Protein AF-A0A3S1U2R3-F1 (afdb_monomer_lite)

Secondary structure (DSSP, 8-state):
--PPP-----HHHHHHHHHHTTPPP-----TTSSHHHHHHHHHHHHT-----HHHHHHHHHTS-HHHHHHHH-TTT-

Radius of gyration: 17.85 Å; chains: 1; bounding box: 46×30×39 Å

Structure (mmCIF, N/CA/C/O backbone):
data_AF-A0A3S1U2R3-F1
#
_entry.id   AF-A0A3S1U2R3-F1
#
loop_
_atom_site.group_PDB
_atom_site.id
_atom_site.type_symbol
_atom_site.label_atom_id
_atom_site.label_alt_id
_atom_site.label_comp_id
_atom_site.label_asym_id
_atom_site.label_entity_id
_atom_site.label_seq_id
_atom_site.pdbx_PDB_ins_code
_atom_site.Cartn_x
_atom_site.Cartn_y
_atom_site.Cartn_z
_atom_site.occupancy
_atom_site.B_iso_or_equiv
_atom_site.auth_seq_id
_atom_site.auth_comp_id
_atom_site.auth_asym_id
_atom_site.auth_atom_id
_atom_site.pdbx_PDB_model_num
ATOM 1 N N . MET A 1 1 ? 28.174 17.888 -23.302 1.00 44.44 1 MET A N 1
ATOM 2 C CA . MET A 1 1 ? 27.644 17.305 -22.054 1.00 44.44 1 MET A CA 1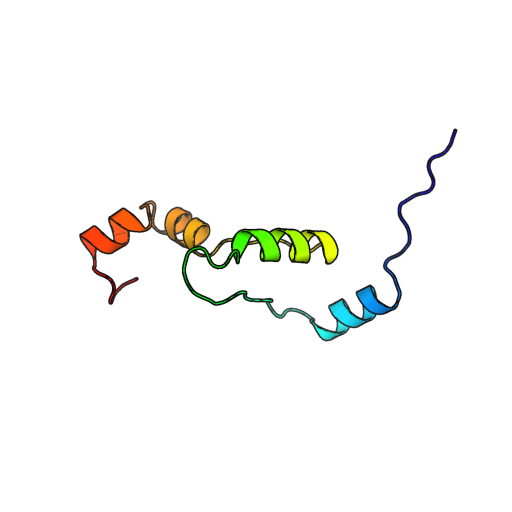
ATOM 3 C C . MET A 1 1 ? 26.276 16.729 -22.376 1.00 44.44 1 MET A C 1
ATOM 5 O O . MET A 1 1 ? 25.303 17.457 -22.290 1.00 44.44 1 MET A O 1
ATOM 9 N N . ASN A 1 2 ? 26.206 15.472 -22.817 1.00 37.53 2 ASN A N 1
ATOM 10 C CA . ASN A 1 2 ? 24.926 14.808 -23.070 1.00 37.53 2 ASN A CA 1
ATOM 11 C C . ASN A 1 2 ? 24.858 13.604 -22.136 1.00 37.53 2 ASN A C 1
ATOM 13 O O . ASN A 1 2 ? 25.666 12.686 -22.259 1.00 37.53 2 ASN A O 1
ATOM 17 N N . ALA A 1 3 ? 23.942 13.656 -21.170 1.00 51.47 3 ALA A N 1
ATOM 18 C CA . ALA A 1 3 ? 23.567 12.490 -20.390 1.00 51.47 3 ALA A CA 1
ATOM 19 C C . ALA A 1 3 ? 22.986 11.446 -21.353 1.00 51.47 3 ALA A C 1
ATOM 21 O O . ALA A 1 3 ? 22.101 11.760 -22.149 1.00 51.47 3 ALA A O 1
ATOM 22 N N . LEU A 1 4 ? 23.515 10.224 -21.310 1.00 47.00 4 LEU A N 1
ATOM 23 C CA . LEU A 1 4 ? 22.884 9.088 -21.971 1.00 47.00 4 LEU A CA 1
ATOM 24 C C . LEU A 1 4 ? 21.539 8.815 -21.271 1.00 47.00 4 LEU A C 1
ATOM 26 O O . LEU A 1 4 ? 21.490 8.880 -20.038 1.00 47.00 4 LEU A O 1
ATOM 30 N N . PRO A 1 5 ? 20.450 8.530 -22.007 1.00 51.03 5 PRO A N 1
ATOM 31 C CA . PRO A 1 5 ? 19.211 8.077 -21.391 1.00 51.03 5 PRO A CA 1
ATOM 32 C C . PRO A 1 5 ? 19.446 6.753 -20.652 1.00 51.03 5 PRO A C 1
ATOM 34 O O . PRO A 1 5 ? 20.292 5.949 -21.047 1.00 51.03 5 PRO A O 1
ATOM 37 N N . ALA A 1 6 ? 18.700 6.567 -19.560 1.00 59.47 6 ALA A N 1
ATOM 38 C CA . ALA A 1 6 ? 18.673 5.353 -18.754 1.00 59.47 6 ALA A CA 1
ATOM 39 C C . ALA A 1 6 ? 18.587 4.107 -19.648 1.00 59.47 6 ALA A C 1
ATOM 41 O O . ALA A 1 6 ? 17.841 4.103 -20.627 1.00 59.47 6 ALA A O 1
ATOM 42 N N . ASN A 1 7 ? 19.382 3.087 -19.309 1.00 50.50 7 ASN A N 1
ATOM 43 C CA . ASN A 1 7 ? 19.465 1.813 -20.020 1.00 50.50 7 ASN A CA 1
ATOM 44 C C . ASN A 1 7 ? 18.082 1.320 -20.490 1.00 50.50 7 ASN A C 1
ATOM 46 O O . ASN A 1 7 ? 17.117 1.431 -19.726 1.00 50.50 7 ASN A O 1
ATOM 50 N N . PRO A 1 8 ? 17.981 0.730 -21.698 1.00 54.00 8 PRO A N 1
ATOM 51 C CA . PRO A 1 8 ? 16.765 0.035 -22.107 1.00 54.00 8 PRO A CA 1
ATOM 52 C C . PRO A 1 8 ? 16.394 -1.010 -21.043 1.00 54.00 8 PRO A C 1
ATOM 54 O O . PRO A 1 8 ? 17.295 -1.536 -20.379 1.00 54.00 8 PRO A O 1
ATOM 57 N N . PRO A 1 9 ? 15.096 -1.301 -20.840 1.00 59.41 9 PRO A N 1
ATOM 58 C CA . PRO A 1 9 ? 14.691 -2.330 -19.897 1.00 59.41 9 PRO A CA 1
ATOM 59 C C . PRO A 1 9 ? 15.416 -3.620 -20.272 1.00 59.41 9 PRO A C 1
ATOM 61 O O . PRO A 1 9 ? 15.312 -4.085 -21.405 1.00 59.41 9 PRO A O 1
ATOM 64 N N . ASP A 1 10 ? 16.191 -4.133 -19.320 1.00 71.81 10 ASP A N 1
ATOM 65 C CA . ASP A 1 10 ? 16.900 -5.406 -19.406 1.00 71.81 10 ASP A CA 1
ATOM 66 C C . ASP A 1 10 ? 15.956 -6.456 -20.026 1.00 71.81 10 ASP A C 1
ATOM 68 O O . ASP A 1 10 ? 14.774 -6.480 -19.677 1.00 71.81 10 ASP A O 1
ATOM 72 N N . GLU A 1 11 ? 16.406 -7.295 -20.964 1.00 68.19 11 GLU A N 1
ATOM 73 C CA . GLU A 1 11 ? 15.536 -8.217 -21.734 1.00 68.19 11 GLU A CA 1
ATOM 74 C C . GLU A 1 11 ? 14.647 -9.083 -20.812 1.00 68.19 11 GLU A C 1
ATOM 76 O O . GLU A 1 11 ? 13.472 -9.353 -21.086 1.00 68.19 11 GLU A O 1
ATOM 81 N N . ASN A 1 12 ? 15.179 -9.399 -19.630 1.00 78.88 12 ASN A N 1
ATOM 82 C CA . ASN A 1 12 ? 14.494 -10.084 -18.538 1.00 78.88 12 ASN A CA 1
ATOM 83 C C . ASN A 1 12 ? 13.290 -9.311 -17.971 1.00 78.88 12 ASN A C 1
ATOM 85 O O . ASN A 1 12 ? 12.283 -9.913 -17.597 1.00 78.88 12 ASN A O 1
ATOM 89 N N . HIS A 1 13 ? 13.373 -7.984 -17.905 1.00 83.62 13 HIS A N 1
ATOM 90 C CA . HIS A 1 13 ? 12.325 -7.107 -17.394 1.00 83.62 13 HIS A CA 1
ATOM 91 C C . HIS A 1 13 ? 11.134 -7.055 -18.362 1.00 83.62 13 HIS A C 1
ATOM 93 O O . HIS A 1 13 ? 9.993 -7.275 -17.950 1.00 83.62 13 HIS A O 1
ATOM 99 N N . ALA A 1 14 ? 11.386 -6.855 -19.657 1.00 86.88 14 ALA A N 1
ATOM 100 C CA . ALA A 1 14 ? 10.328 -6.850 -20.668 1.00 86.88 14 ALA A CA 1
ATOM 101 C C . ALA A 1 14 ? 9.604 -8.208 -20.738 1.00 86.88 14 ALA A C 1
ATOM 103 O O . ALA A 1 14 ? 8.372 -8.260 -20.751 1.00 86.88 14 ALA A O 1
ATOM 104 N N . ALA A 1 15 ? 10.356 -9.313 -20.695 1.00 91.06 15 ALA A N 1
ATOM 105 C CA . ALA A 1 15 ? 9.787 -10.657 -20.642 1.00 91.06 15 ALA A CA 1
ATOM 106 C C . ALA A 1 15 ? 8.957 -10.897 -19.368 1.00 91.06 15 ALA A C 1
ATOM 108 O O . ALA A 1 15 ? 7.886 -11.503 -19.439 1.00 91.06 15 ALA A O 1
ATOM 109 N N . LEU A 1 16 ? 9.407 -10.407 -18.205 1.00 90.12 16 LEU A N 1
ATOM 110 C CA . LEU A 1 16 ? 8.654 -10.509 -16.952 1.00 90.12 16 LEU A CA 1
ATOM 111 C C . LEU A 1 16 ? 7.323 -9.754 -17.026 1.00 90.12 16 LEU A C 1
ATOM 113 O O . LEU A 1 16 ? 6.296 -10.324 -16.661 1.00 90.12 16 LEU A O 1
ATOM 117 N N . LEU A 1 17 ? 7.323 -8.512 -17.517 1.00 91.56 17 LEU A N 1
ATOM 118 C CA . LEU A 1 17 ? 6.101 -7.714 -17.675 1.00 91.56 17 LEU A CA 1
ATOM 119 C C . LEU A 1 17 ? 5.148 -8.341 -18.698 1.00 91.56 17 LEU A C 1
ATOM 121 O O . LEU A 1 17 ? 3.950 -8.444 -18.437 1.00 91.56 17 LEU A O 1
ATOM 125 N N . GLY A 1 18 ? 5.680 -8.847 -19.815 1.00 94.12 18 GLY A N 1
ATOM 126 C CA . GLY A 1 18 ? 4.899 -9.591 -20.804 1.00 94.12 18 GLY A CA 1
ATOM 127 C C . GLY A 1 18 ? 4.262 -10.848 -20.209 1.00 94.12 18 GLY A C 1
ATOM 128 O O . GLY A 1 18 ? 3.092 -11.132 -20.462 1.00 94.12 18 GLY A O 1
ATOM 129 N N . ARG A 1 19 ? 4.996 -11.569 -19.350 1.00 94.38 19 ARG A N 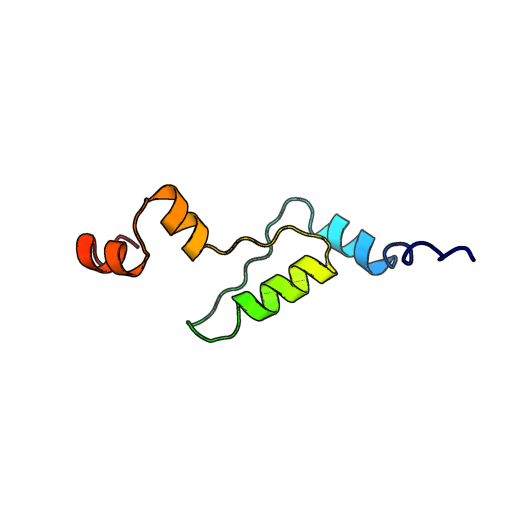1
ATOM 130 C CA . ARG A 1 19 ? 4.436 -12.692 -18.594 1.00 94.38 19 ARG A CA 1
ATOM 131 C C . ARG A 1 19 ? 3.382 -12.214 -17.614 1.00 94.38 19 ARG A C 1
ATOM 133 O O . ARG A 1 19 ? 2.337 -12.841 -17.579 1.00 94.38 19 ARG A O 1
ATOM 140 N N . LEU A 1 20 ? 3.615 -11.159 -16.833 1.00 93.94 20 LEU A N 1
ATOM 141 C CA . LEU A 1 20 ? 2.666 -10.644 -15.839 1.00 93.94 20 LEU A CA 1
ATOM 142 C C . LEU A 1 20 ? 1.325 -10.246 -16.481 1.00 93.94 20 LEU A C 1
ATOM 144 O O . LEU A 1 20 ? 0.268 -10.612 -15.957 1.00 93.94 20 LEU A O 1
ATOM 148 N N . GLY A 1 21 ? 1.357 -9.599 -17.648 1.00 94.50 21 GLY A N 1
ATOM 149 C CA . GLY A 1 21 ? 0.158 -9.133 -18.343 1.00 94.50 21 GLY A CA 1
ATOM 150 C C . GLY A 1 21 ? -0.603 -8.099 -17.507 1.00 94.50 21 GLY A C 1
ATOM 151 O O . GLY A 1 21 ? 0.002 -7.231 -16.890 1.00 94.50 21 GLY A O 1
ATOM 152 N N . SER A 1 22 ? -1.932 -8.210 -17.448 1.00 94.81 22 SER A N 1
ATOM 153 C CA . SER A 1 22 ? -2.803 -7.295 -16.688 1.00 94.81 22 SER A CA 1
ATOM 154 C C . SER A 1 22 ? -3.033 -7.706 -15.228 1.00 94.81 22 SER A C 1
ATOM 156 O O . SER A 1 22 ? -3.981 -7.241 -14.597 1.00 94.81 22 SER A O 1
ATOM 158 N N . ARG A 1 23 ? -2.243 -8.644 -14.698 1.00 95.56 23 ARG A N 1
ATOM 159 C CA . ARG A 1 23 ? -2.440 -9.170 -13.343 1.00 95.56 23 ARG A CA 1
ATOM 160 C C . ARG A 1 23 ? -1.762 -8.285 -12.310 1.00 95.56 23 ARG A C 1
ATOM 162 O O . ARG A 1 23 ? -0.629 -7.852 -12.500 1.00 95.56 23 ARG A O 1
ATOM 169 N N . SER A 1 24 ? -2.432 -8.106 -11.181 1.00 95.00 24 SER A N 1
ATOM 170 C CA . SER A 1 24 ? -1.868 -7.422 -10.022 1.00 95.00 24 SER A CA 1
ATOM 171 C C . SER A 1 24 ? -0.875 -8.313 -9.276 1.00 95.00 24 SER A C 1
ATOM 173 O O . SER A 1 24 ? -1.080 -9.521 -9.141 1.00 95.00 24 SER A O 1
ATOM 175 N N . VAL A 1 25 ? 0.178 -7.700 -8.737 1.00 95.00 25 VAL A N 1
ATOM 176 C CA . VAL A 1 25 ? 1.065 -8.322 -7.747 1.00 95.00 25 VAL A CA 1
ATOM 177 C C . VAL A 1 25 ? 0.615 -7.855 -6.369 1.00 95.00 25 VAL A C 1
ATOM 179 O O . VAL A 1 25 ? 0.622 -6.658 -6.094 1.00 95.00 25 VAL A O 1
ATOM 182 N N . VAL A 1 26 ? 0.214 -8.792 -5.510 1.00 96.44 26 VAL A N 1
ATOM 183 C CA . VAL A 1 26 ? -0.335 -8.490 -4.181 1.00 96.44 26 VAL A CA 1
ATOM 184 C C . VAL A 1 26 ? 0.620 -8.993 -3.104 1.00 96.44 26 VAL A C 1
ATOM 186 O O . VAL A 1 26 ? 1.031 -10.152 -3.118 1.00 96.44 26 VAL A O 1
ATOM 189 N N . PHE A 1 27 ? 0.964 -8.121 -2.158 1.00 96.62 27 PHE A N 1
ATOM 190 C CA . PHE A 1 27 ? 1.804 -8.454 -1.009 1.00 96.62 27 PHE A CA 1
ATOM 191 C C . PHE A 1 27 ? 0.917 -8.708 0.211 1.00 96.62 27 PHE A C 1
ATOM 193 O O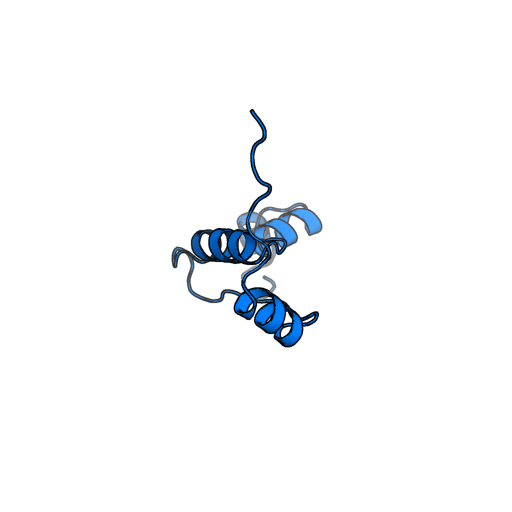 . PHE A 1 27 ? 0.282 -7.785 0.714 1.00 96.62 27 PHE A O 1
ATOM 200 N N . VAL A 1 28 ? 0.892 -9.949 0.702 1.00 95.50 28 VAL A N 1
ATOM 201 C CA . VAL A 1 28 ? 0.053 -10.382 1.835 1.00 95.50 28 VAL A CA 1
ATOM 202 C C . VAL A 1 28 ? 0.930 -10.761 3.030 1.00 95.50 28 VAL A C 1
ATOM 204 O O . VAL A 1 28 ? 2.050 -11.240 2.865 1.00 95.50 28 VAL A O 1
ATOM 207 N N . GLY A 1 29 ? 0.434 -10.524 4.244 1.00 93.44 29 GLY A N 1
ATOM 208 C CA . GLY A 1 29 ? 1.123 -10.845 5.495 1.00 93.44 29 GLY A CA 1
ATOM 209 C C . GLY A 1 29 ? 0.652 -9.970 6.656 1.00 93.44 29 GLY A C 1
ATOM 210 O O . GLY A 1 29 ? -0.138 -9.046 6.462 1.00 93.44 29 GLY A O 1
ATOM 211 N N . LEU A 1 30 ? 1.171 -10.227 7.857 1.00 93.38 30 LEU A N 1
ATOM 212 C CA . LEU A 1 30 ? 0.799 -9.498 9.077 1.00 93.38 30 LEU A CA 1
ATOM 213 C C . LEU A 1 30 ? 1.124 -7.992 9.000 1.00 93.38 30 LEU A C 1
ATOM 215 O O . LEU A 1 30 ? 1.950 -7.542 8.191 1.00 93.38 30 LEU A O 1
ATOM 219 N N . MET A 1 31 ? 0.468 -7.191 9.844 1.00 88.75 31 MET A N 1
ATOM 220 C CA . MET A 1 31 ? 0.817 -5.778 10.039 1.00 88.75 31 MET A CA 1
ATOM 221 C C . MET A 1 31 ? 2.283 -5.654 10.486 1.00 88.75 31 MET A C 1
ATOM 223 O O . MET A 1 31 ? 2.793 -6.498 11.217 1.00 88.75 31 MET A O 1
ATOM 227 N N . GLY A 1 32 ? 2.998 -4.638 9.997 1.00 91.69 32 GLY A N 1
ATOM 228 C CA . GLY A 1 32 ? 4.416 -4.441 10.326 1.00 91.69 32 GLY A CA 1
ATOM 229 C C . GLY A 1 32 ? 5.402 -5.369 9.599 1.00 91.69 32 GLY A C 1
ATOM 230 O O . GLY A 1 32 ? 6.602 -5.129 9.667 1.00 91.69 32 GLY A O 1
ATOM 231 N N . ALA A 1 33 ? 4.942 -6.350 8.809 1.00 95.94 33 ALA A N 1
ATOM 232 C CA . ALA A 1 33 ? 5.814 -7.245 8.029 1.00 95.94 33 ALA A CA 1
ATOM 233 C C . ALA A 1 33 ? 6.586 -6.557 6.875 1.00 95.94 33 ALA A C 1
ATOM 235 O O . ALA A 1 33 ? 7.275 -7.217 6.102 1.00 95.94 33 ALA A O 1
ATOM 236 N N . GLY A 1 34 ? 6.455 -5.235 6.715 1.00 95.75 34 GLY A N 1
ATOM 237 C CA . GLY A 1 34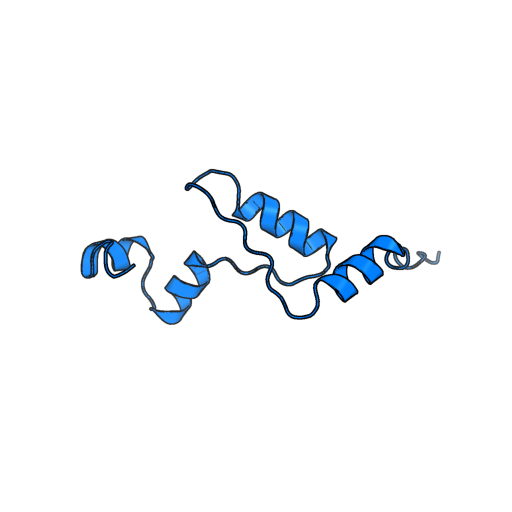 ? 7.182 -4.461 5.703 1.00 95.75 34 GLY A CA 1
ATOM 238 C C . GLY A 1 34 ? 6.571 -4.474 4.297 1.00 95.75 34 GLY A C 1
ATOM 239 O O . GLY A 1 34 ? 7.240 -4.064 3.350 1.00 95.75 34 GLY A O 1
ATOM 240 N N . LYS A 1 35 ? 5.306 -4.895 4.143 1.00 97.38 35 LYS A N 1
ATOM 241 C CA . LYS A 1 35 ? 4.608 -5.031 2.846 1.00 97.38 35 LYS A CA 1
ATOM 242 C C . LYS A 1 35 ? 4.613 -3.743 2.015 1.00 97.38 35 LYS A C 1
ATOM 244 O O . LYS A 1 35 ? 4.998 -3.769 0.851 1.00 97.38 35 LYS A O 1
ATOM 249 N N . THR A 1 36 ? 4.295 -2.602 2.627 1.00 95.69 36 THR A N 1
ATOM 250 C CA . THR A 1 36 ? 4.331 -1.290 1.959 1.00 95.69 36 THR A CA 1
ATOM 251 C C . THR A 1 36 ? 5.747 -0.921 1.507 1.00 95.69 36 THR A C 1
ATOM 253 O O . THR A 1 36 ? 5.941 -0.395 0.413 1.00 95.69 36 THR A O 1
ATOM 256 N N . ALA A 1 37 ? 6.767 -1.237 2.313 1.00 96.44 37 ALA A N 1
ATOM 257 C CA . ALA A 1 37 ? 8.156 -0.927 1.985 1.00 96.44 37 ALA A CA 1
ATOM 258 C C . ALA A 1 37 ? 8.674 -1.767 0.806 1.00 96.44 37 ALA A C 1
ATOM 260 O O . ALA A 1 37 ? 9.296 -1.218 -0.106 1.00 96.44 37 ALA A O 1
ATOM 261 N N . ILE A 1 38 ? 8.413 -3.080 0.797 1.00 97.06 38 ILE A N 1
ATOM 262 C CA . ILE A 1 38 ? 8.814 -3.940 -0.325 1.00 97.06 38 ILE A CA 1
ATOM 263 C C . ILE A 1 38 ? 7.985 -3.653 -1.580 1.00 97.06 38 ILE A C 1
ATOM 265 O O . ILE A 1 38 ? 8.553 -3.567 -2.667 1.00 97.06 38 ILE A O 1
ATOM 269 N N . GLY A 1 39 ? 6.680 -3.410 -1.439 1.00 96.44 39 GLY A N 1
ATOM 270 C CA . GLY A 1 39 ? 5.793 -3.116 -2.560 1.00 96.44 39 GLY A CA 1
ATOM 271 C C . GLY A 1 39 ? 6.190 -1.847 -3.311 1.00 96.44 39 GLY A C 1
ATOM 272 O O . GLY A 1 39 ? 6.295 -1.884 -4.534 1.00 96.44 39 GLY A O 1
ATOM 273 N N . ARG A 1 40 ? 6.535 -0.761 -2.602 1.00 96.81 40 ARG A N 1
ATOM 274 C CA . ARG A 1 40 ? 7.060 0.465 -3.235 1.00 96.81 40 ARG A CA 1
ATOM 275 C C . ARG A 1 40 ? 8.363 0.216 -3.992 1.00 96.81 40 ARG A C 1
ATOM 277 O O . ARG A 1 40 ? 8.532 0.731 -5.091 1.00 96.81 40 ARG A O 1
ATOM 284 N N . LYS A 1 41 ? 9.278 -0.587 -3.435 1.00 96.44 41 LYS A N 1
ATOM 285 C CA . LYS A 1 41 ? 10.534 -0.944 -4.119 1.00 96.44 41 LYS A CA 1
ATOM 286 C C . LYS A 1 41 ? 10.265 -1.734 -5.397 1.00 96.44 41 LYS A C 1
ATOM 288 O O . LYS A 1 41 ? 10.796 -1.373 -6.442 1.00 96.44 41 LYS A O 1
ATOM 293 N N . VAL A 1 42 ? 9.425 -2.766 -5.324 1.00 94.88 42 VAL A N 1
ATOM 294 C CA . VAL A 1 42 ? 9.077 -3.602 -6.482 1.00 94.88 42 VAL A CA 1
ATOM 295 C C . VAL A 1 42 ? 8.350 -2.789 -7.552 1.00 94.88 42 VAL A C 1
ATOM 297 O O . VAL A 1 42 ? 8.703 -2.892 -8.721 1.00 94.88 42 VAL A O 1
ATOM 300 N N . ALA A 1 43 ? 7.398 -1.939 -7.167 1.00 95.50 43 ALA A N 1
ATOM 301 C CA . ALA A 1 43 ? 6.684 -1.061 -8.090 1.00 95.50 43 ALA A CA 1
ATOM 302 C C . ALA A 1 43 ? 7.641 -0.121 -8.841 1.00 95.50 43 ALA A C 1
ATOM 304 O O . ALA A 1 43 ? 7.604 -0.066 -10.068 1.00 95.50 43 ALA A O 1
ATOM 305 N N . THR A 1 44 ? 8.571 0.529 -8.131 1.00 94.81 44 THR A N 1
ATOM 306 C CA . THR A 1 44 ? 9.614 1.361 -8.752 1.00 94.81 44 THR A CA 1
ATOM 307 C C . THR A 1 44 ? 10.512 0.552 -9.687 1.00 94.81 44 THR A C 1
ATOM 309 O O . THR A 1 44 ? 10.793 0.997 -10.796 1.00 94.81 44 THR A O 1
ATOM 312 N N . MET A 1 45 ? 10.950 -0.641 -9.267 1.00 91.19 45 MET A N 1
ATOM 313 C CA . MET A 1 45 ? 11.800 -1.512 -10.088 1.00 91.19 45 MET A CA 1
ATOM 314 C C . MET A 1 45 ? 11.104 -1.966 -11.373 1.00 91.19 45 MET A C 1
ATOM 316 O O . MET A 1 45 ? 11.769 -2.092 -12.396 1.00 91.19 45 MET A O 1
ATOM 320 N N . LEU A 1 46 ? 9.790 -2.202 -11.314 1.00 90.69 46 LEU A N 1
ATOM 321 C CA . LEU A 1 46 ? 8.987 -2.672 -12.443 1.00 90.69 46 LEU A CA 1
ATOM 322 C C . LEU A 1 46 ? 8.316 -1.547 -13.244 1.00 90.69 46 LEU A C 1
ATOM 324 O O . LEU A 1 46 ? 7.587 -1.828 -14.192 1.00 90.69 46 LEU A O 1
ATOM 328 N N . ALA A 1 47 ? 8.532 -0.286 -12.856 1.00 91.38 47 ALA A N 1
ATOM 329 C CA . ALA A 1 47 ? 7.814 0.875 -13.384 1.00 91.38 47 ALA A CA 1
ATOM 330 C C . ALA A 1 47 ? 6.277 0.698 -13.374 1.00 91.38 47 ALA A C 1
ATOM 332 O O . ALA A 1 47 ? 5.578 1.118 -14.296 1.00 91.38 47 ALA A O 1
ATOM 333 N N . LEU A 1 48 ? 5.751 0.067 -12.320 1.00 93.38 48 LEU A N 1
ATOM 334 C CA . LEU A 1 48 ? 4.323 -0.166 -12.104 1.00 93.38 48 LEU A CA 1
ATOM 335 C C . LEU A 1 48 ? 3.761 0.804 -11.052 1.00 93.38 48 LEU A C 1
ATOM 337 O O . LEU A 1 48 ? 4.503 1.255 -10.176 1.00 93.38 48 LEU A O 1
ATOM 341 N N . PRO A 1 49 ? 2.452 1.114 -11.089 1.00 95.31 49 PRO A N 1
ATOM 342 C CA . PRO A 1 49 ? 1.811 1.845 -10.005 1.00 95.31 49 PRO A CA 1
ATOM 343 C C . PRO A 1 49 ? 1.845 1.028 -8.707 1.00 95.31 49 PRO A C 1
ATOM 345 O O . PRO A 1 49 ? 1.700 -0.195 -8.715 1.00 95.31 49 PRO A O 1
ATOM 348 N N . PHE A 1 50 ? 2.007 1.722 -7.583 1.00 96.69 50 PHE A N 1
ATOM 349 C CA . PHE A 1 50 ? 1.843 1.151 -6.249 1.00 96.69 50 PHE A CA 1
ATOM 350 C C . PHE A 1 50 ? 0.532 1.653 -5.646 1.00 96.69 50 PHE A C 1
ATOM 352 O O . PHE A 1 50 ? 0.309 2.861 -5.607 1.00 96.69 50 PHE A O 1
ATOM 359 N N . ILE A 1 51 ? -0.290 0.728 -5.155 1.00 96.44 51 ILE A N 1
ATOM 360 C CA . ILE A 1 51 ? -1.563 1.007 -4.488 1.00 96.44 51 ILE A CA 1
ATOM 361 C C . ILE A 1 51 ? -1.501 0.368 -3.099 1.00 96.44 51 ILE A C 1
ATOM 363 O O . ILE A 1 51 ? -1.115 -0.797 -2.975 1.00 96.44 51 ILE A O 1
ATOM 367 N N . ASP A 1 52 ? -1.850 1.136 -2.069 1.00 94.56 52 ASP A N 1
ATOM 368 C CA . ASP A 1 52 ? -2.000 0.645 -0.700 1.00 94.56 52 ASP A CA 1
ATOM 369 C C . ASP A 1 52 ? -3.495 0.407 -0.435 1.00 94.56 52 ASP A C 1
ATOM 371 O O . ASP A 1 52 ? -4.294 1.331 -0.576 1.00 94.56 52 ASP A O 1
ATOM 375 N N . SER A 1 53 ? -3.884 -0.835 -0.127 1.00 93.31 53 SER A N 1
ATOM 376 C CA . SER A 1 53 ? -5.297 -1.216 0.006 1.00 93.31 53 SER A CA 1
ATOM 377 C C . SER A 1 53 ? -6.000 -0.451 1.115 1.00 93.31 53 SER A C 1
ATOM 379 O O . SER A 1 53 ? -7.147 -0.053 0.932 1.00 93.31 53 SER A O 1
ATOM 381 N N . ASP A 1 54 ? -5.312 -0.213 2.230 1.00 92.25 54 ASP A N 1
ATOM 382 C CA . ASP A 1 54 ? -5.909 0.453 3.382 1.00 92.25 54 ASP A CA 1
ATOM 383 C C . ASP A 1 54 ? -6.202 1.914 3.017 1.00 92.25 54 ASP A C 1
ATOM 385 O O . ASP A 1 54 ? -7.303 2.401 3.248 1.00 92.25 54 ASP A O 1
ATOM 389 N N . GLN A 1 55 ? -5.278 2.579 2.313 1.00 94.44 55 GLN A N 1
ATOM 390 C CA . GLN A 1 55 ? -5.484 3.953 1.833 1.00 94.44 55 GLN A CA 1
ATOM 391 C C . GLN A 1 55 ? -6.645 4.064 0.834 1.00 94.44 55 GLN A C 1
ATOM 393 O O . GLN A 1 55 ? -7.410 5.029 0.883 1.00 94.44 55 GLN A O 1
ATOM 398 N N . GLU A 1 56 ? -6.799 3.091 -0.067 1.00 95.75 56 GLU A N 1
ATOM 399 C CA . GLU A 1 56 ? -7.929 3.073 -1.004 1.00 95.75 56 GLU A CA 1
ATOM 400 C C . GLU A 1 56 ? -9.266 2.863 -0.282 1.00 95.75 56 GLU A C 1
ATOM 402 O O . GLU A 1 56 ? -10.243 3.554 -0.582 1.00 95.75 56 GLU A O 1
ATOM 407 N N . ILE A 1 57 ? -9.310 1.963 0.707 1.00 94.25 57 ILE A N 1
ATOM 408 C CA . ILE A 1 57 ? -10.498 1.744 1.544 1.00 94.25 57 ILE A CA 1
ATOM 409 C C . ILE A 1 57 ? -10.879 3.038 2.273 1.00 94.25 57 ILE A C 1
ATOM 411 O O . ILE A 1 57 ? -12.051 3.428 2.259 1.00 94.25 57 ILE A O 1
ATOM 415 N N . GLU A 1 58 ? -9.911 3.744 2.857 1.00 96.62 58 GLU A N 1
ATOM 416 C CA . GLU A 1 58 ? -10.166 5.011 3.552 1.00 96.62 58 GLU A CA 1
ATOM 417 C C . GLU A 1 58 ? -10.683 6.099 2.602 1.00 96.62 58 GLU A C 1
ATOM 419 O O . GLU A 1 58 ? -11.647 6.807 2.905 1.00 96.62 58 GLU A O 1
ATOM 424 N N . SER A 1 59 ? -10.087 6.195 1.412 1.00 96.56 59 SER A N 1
ATOM 425 C CA . SER A 1 59 ? -10.471 7.160 0.377 1.00 96.56 59 SER A CA 1
ATOM 426 C C . SER A 1 59 ? -11.921 6.971 -0.084 1.00 96.56 59 SER A C 1
ATOM 428 O O . SER A 1 59 ? -12.689 7.936 -0.177 1.00 96.56 59 SER A O 1
ATOM 430 N N . VAL A 1 60 ? -12.326 5.720 -0.329 1.00 95.94 60 VAL A N 1
ATOM 431 C CA . VAL A 1 60 ? -13.679 5.386 -0.800 1.00 95.94 60 VAL A CA 1
ATOM 432 C C . VAL A 1 60 ? -14.712 5.503 0.322 1.00 95.94 60 VAL A C 1
ATOM 434 O O . VAL A 1 60 ? -15.805 6.030 0.098 1.00 95.94 60 VAL A O 1
ATOM 437 N N . SER A 1 61 ? -14.378 5.041 1.528 1.00 94.50 61 SER A N 1
ATOM 438 C CA . SER A 1 61 ? -15.297 5.055 2.674 1.00 94.50 61 SER A CA 1
ATOM 439 C C . SER A 1 61 ? -15.441 6.431 3.330 1.00 94.50 61 SER A C 1
ATOM 441 O O . SER A 1 61 ? -16.439 6.678 4.010 1.00 94.50 61 SER A O 1
ATOM 443 N N . ARG A 1 62 ? -14.476 7.339 3.111 1.00 96.44 62 ARG A N 1
ATOM 444 C CA . ARG A 1 62 ? -14.343 8.626 3.820 1.00 96.44 62 ARG A CA 1
ATOM 445 C C . ARG A 1 62 ? -14.237 8.462 5.341 1.00 96.44 62 ARG A C 1
ATOM 447 O O . ARG A 1 62 ? -14.640 9.355 6.085 1.00 96.44 62 ARG A O 1
ATOM 454 N N . MET A 1 63 ? -13.724 7.319 5.778 1.00 95.12 63 MET A N 1
ATOM 455 C CA . MET A 1 63 ? -13.467 6.960 7.167 1.00 95.12 63 MET A CA 1
ATOM 456 C C . MET A 1 63 ? -12.075 6.342 7.240 1.00 95.12 63 MET A C 1
ATOM 458 O O . MET A 1 63 ? -11.649 5.671 6.307 1.00 95.12 63 MET A O 1
ATOM 462 N N . THR A 1 64 ? -11.363 6.553 8.336 1.00 96.50 64 THR A N 1
ATOM 463 C CA . THR A 1 64 ? -10.106 5.838 8.583 1.00 96.50 64 THR A CA 1
ATOM 464 C C . THR A 1 64 ? -10.376 4.356 8.866 1.00 96.50 64 THR A C 1
ATOM 466 O O . THR A 1 64 ? -11.469 3.995 9.316 1.00 96.50 64 THR A O 1
ATOM 469 N N . VAL A 1 65 ? -9.386 3.484 8.655 1.00 93.69 65 VAL A N 1
ATOM 470 C CA . VAL A 1 65 ? -9.506 2.057 8.995 1.00 93.69 65 VAL A CA 1
ATOM 471 C C . VAL A 1 65 ? -9.925 1.872 10.464 1.00 93.69 65 VAL A C 1
ATOM 473 O O . VAL A 1 65 ? -10.918 1.185 10.698 1.00 93.69 65 VAL A O 1
ATOM 476 N N . PRO A 1 66 ? -9.296 2.527 11.464 1.00 94.88 66 PRO A N 1
ATOM 477 C CA . PRO A 1 66 ? -9.752 2.439 12.852 1.00 94.88 66 PRO A CA 1
ATOM 478 C C . PRO A 1 66 ? -11.224 2.829 13.066 1.00 94.88 66 PRO A C 1
ATOM 480 O O . PRO A 1 66 ? -11.925 2.144 13.806 1.00 94.88 66 PRO A O 1
ATOM 483 N N . GLU A 1 67 ? -11.716 3.880 12.400 1.00 96.19 67 GLU A N 1
ATOM 484 C CA . GLU A 1 67 ? -13.125 4.296 12.498 1.00 96.19 67 GLU A CA 1
ATOM 485 C C . GLU A 1 67 ? -14.078 3.260 11.882 1.00 96.19 67 GLU A C 1
ATOM 487 O O . GLU A 1 67 ? -15.184 3.059 12.390 1.00 96.19 67 GLU A O 1
ATOM 492 N N . LEU A 1 68 ? -13.672 2.593 10.796 1.00 95.38 68 LEU A N 1
ATOM 493 C CA . LEU A 1 68 ? -14.446 1.502 10.195 1.00 95.38 68 LEU A CA 1
ATOM 494 C C . LEU A 1 68 ? -14.574 0.322 11.162 1.00 95.38 68 LEU A C 1
ATOM 496 O O . LEU A 1 68 ? -15.686 -0.161 11.384 1.00 95.38 68 LEU A O 1
ATOM 500 N N . PHE A 1 69 ? -13.469 -0.086 11.790 1.00 94.88 69 PHE A N 1
ATOM 501 C CA . PHE A 1 69 ? -13.475 -1.140 12.807 1.00 94.88 69 PHE A CA 1
ATOM 502 C C . PHE A 1 69 ? -14.347 -0.775 14.012 1.00 94.88 69 PHE A C 1
ATOM 504 O O . PHE A 1 69 ? -15.130 -1.606 14.465 1.00 94.88 69 PHE A O 1
ATOM 511 N N . GLU A 1 70 ? -14.246 0.452 14.528 1.00 96.12 70 GLU A N 1
ATOM 512 C CA . GLU A 1 70 ? -15.049 0.894 15.676 1.00 96.12 70 GLU A CA 1
ATOM 513 C C . GLU A 1 70 ? -16.550 0.899 15.357 1.00 96.12 70 GLU A C 1
ATOM 515 O O . GLU A 1 70 ? -17.374 0.529 16.196 1.00 96.12 70 GLU A O 1
ATOM 520 N N . ARG A 1 71 ? -16.916 1.295 14.134 1.00 95.50 71 ARG A N 1
ATOM 521 C CA . ARG A 1 71 ? -18.317 1.465 13.741 1.00 95.50 71 ARG A CA 1
ATOM 522 C C . ARG A 1 71 ? -18.998 0.178 13.282 1.00 95.50 71 ARG A C 1
ATOM 524 O O . ARG A 1 71 ? -20.196 0.028 13.524 1.00 95.50 71 ARG A O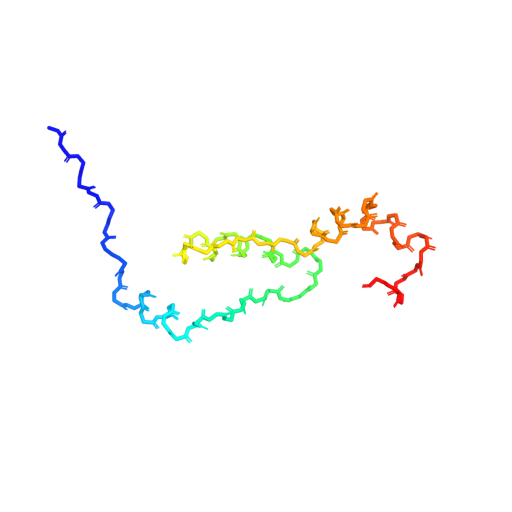 1
ATOM 531 N N . TYR A 1 72 ? -18.273 -0.707 12.601 1.00 94.19 72 TYR A N 1
ATOM 532 C CA . TYR A 1 72 ? -18.846 -1.880 11.928 1.00 94.19 72 TYR A CA 1
ATOM 533 C C . TYR A 1 72 ? -18.260 -3.215 12.410 1.00 94.19 72 TYR A C 1
ATOM 535 O O . TYR A 1 72 ? -18.865 -4.262 12.187 1.00 94.19 72 TYR A O 1
ATOM 543 N N . GLY A 1 73 ? -17.141 -3.189 13.137 1.00 92.38 73 GLY A N 1
ATOM 544 C CA . GLY A 1 73 ? -16.437 -4.385 13.592 1.00 92.38 73 GLY A CA 1
ATOM 545 C C . GLY A 1 73 ? -15.616 -5.067 12.493 1.00 92.38 73 GLY A C 1
ATOM 546 O O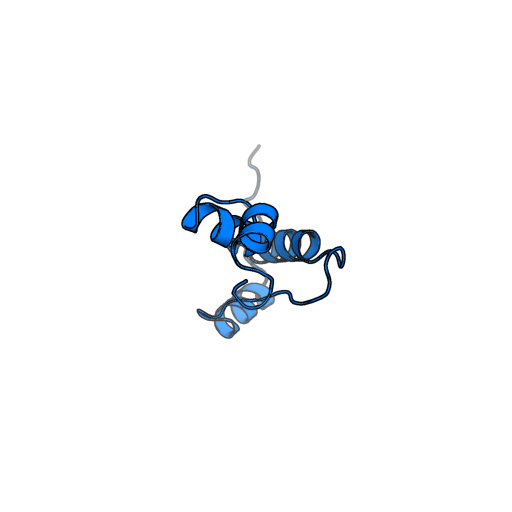 . GLY A 1 73 ? -15.761 -4.793 11.307 1.00 92.38 73 GLY A O 1
ATOM 547 N N . GLU A 1 74 ? -14.757 -6.001 12.904 1.00 88.38 74 GLU A N 1
ATOM 548 C CA . GLU A 1 74 ? -13.823 -6.724 12.021 1.00 88.38 74 GLU A CA 1
ATOM 549 C C . GLU A 1 74 ? -14.512 -7.652 11.010 1.00 88.38 74 GLU A C 1
ATOM 551 O O . GLU A 1 74 ? -13.915 -8.025 10.019 1.00 88.38 74 GLU A O 1
ATOM 556 N N . THR A 1 75 ? -15.767 -8.056 11.228 1.00 88.75 75 THR A N 1
ATOM 557 C CA . THR A 1 75 ? -16.472 -8.923 10.261 1.00 88.75 75 THR A CA 1
ATOM 558 C C . THR A 1 75 ? -16.841 -8.189 8.970 1.00 88.75 75 THR A C 1
ATOM 560 O O . THR A 1 75 ? -16.965 -8.822 7.926 1.00 88.75 75 THR A O 1
ATOM 563 N N . GLU A 1 76 ? -17.021 -6.871 9.049 1.00 83.44 76 GLU A N 1
ATOM 564 C CA . GLU A 1 76 ? -17.380 -6.020 7.910 1.00 83.44 76 GLU A CA 1
ATOM 565 C C . GLU A 1 76 ? -16.157 -5.361 7.245 1.00 83.44 76 GLU A C 1
ATOM 567 O O . GLU A 1 76 ? -16.289 -4.817 6.149 1.00 83.44 76 GLU A O 1
ATOM 572 N N . PHE A 1 77 ? -14.986 -5.400 7.893 1.00 82.19 77 PHE A N 1
ATOM 573 C CA . PHE A 1 77 ? -13.710 -4.919 7.354 1.00 82.19 77 PHE A CA 1
ATOM 574 C C . PHE A 1 77 ? -12.900 -6.072 6.747 1.00 82.19 77 PHE A C 1
ATOM 576 O O . PHE A 1 77 ? -12.491 -5.953 5.570 1.00 82.19 77 PHE A O 1
#

Sequence (77 aa):
MNALPANPPDENHAALLGRLGSRSVVFVGLMGAGKTAIGRKVATMLALPFIDSDQEIESVSRMTVPELFERYGETEF

Foldseek 3Di:
DDDDPDDDPDPVLVVVCVVCDPHDDDDDDDPPPCSLVVQVVVCVNNVHDGDDPQVVVCVVVVHHPVRCCVPPNPVVD

pLDDT: mean 87.93, std 14.7, range [37.53, 97.38]